Protein AF-X1GD25-F1 (afdb_monomer_lite)

Secondary structure (DSSP, 8-state):
-HHHHHHHHHHHHHHHHHHHHHHHHHHHHHHHTTSSSS--HHHHHHHHHHH-HHHHHHHHHHHHHHHTSTTS-HHHHH-

Organism: NCBI:txid412755

Structure (mmCIF, N/CA/C/O backbone):
data_AF-X1GD25-F1
#
_entry.id   AF-X1GD25-F1
#
loop_
_atom_site.group_PDB
_atom_site.id
_atom_site.type_symbol
_atom_site.label_a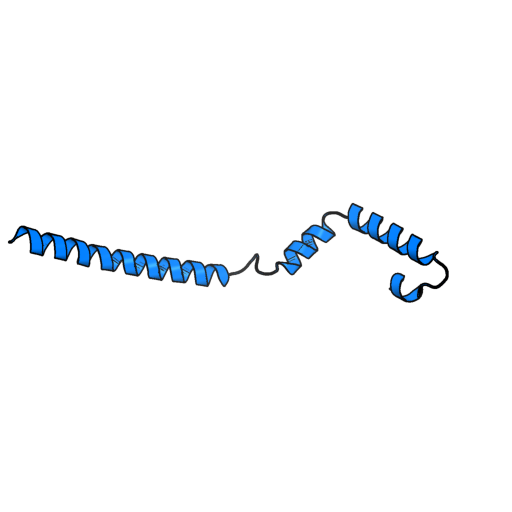tom_id
_atom_site.label_alt_id
_atom_site.label_comp_id
_atom_site.label_asym_id
_atom_site.label_entity_id
_atom_site.label_seq_id
_atom_site.pdbx_PDB_ins_code
_atom_site.Cartn_x
_atom_site.Cartn_y
_atom_site.Cartn_z
_atom_site.occupancy
_atom_site.B_iso_or_equiv
_atom_site.auth_seq_id
_atom_site.auth_comp_id
_atom_site.auth_asym_id
_atom_site.auth_atom_id
_atom_site.pdbx_PDB_model_num
ATOM 1 N N . HIS A 1 1 ? -29.594 10.947 47.780 1.00 51.28 1 HIS A N 1
ATOM 2 C CA . HIS A 1 1 ? -28.341 10.159 47.816 1.00 51.28 1 HIS A CA 1
ATOM 3 C C . HIS A 1 1 ? -28.470 8.748 47.232 1.00 51.28 1 HIS A C 1
ATOM 5 O O . HIS A 1 1 ? -27.504 8.281 46.648 1.00 51.28 1 HIS A O 1
ATOM 11 N N . THR A 1 2 ? -29.646 8.108 47.270 1.00 55.59 2 THR A N 1
ATOM 12 C CA . THR A 1 2 ? -29.898 6.780 46.665 1.00 55.59 2 THR A CA 1
ATOM 13 C C . THR A 1 2 ? -29.782 6.741 45.130 1.00 55.59 2 THR A C 1
ATOM 15 O O . THR A 1 2 ? -29.315 5.752 44.580 1.00 55.59 2 THR A O 1
ATOM 18 N N . TYR A 1 3 ? -30.104 7.833 44.427 1.00 54.75 3 TYR A N 1
ATOM 19 C CA . TYR A 1 3 ? -30.005 7.898 42.959 1.00 54.75 3 TYR A CA 1
ATOM 20 C C . TYR A 1 3 ? -28.568 8.015 42.424 1.00 54.75 3 TYR A C 1
ATOM 22 O O . TYR A 1 3 ? -28.298 7.577 41.317 1.00 54.75 3 TYR A O 1
ATOM 30 N N . SER A 1 4 ? -27.625 8.550 43.210 1.00 60.09 4 SER A N 1
ATOM 31 C CA . SER A 1 4 ? -26.239 8.732 42.749 1.00 60.09 4 SER A CA 1
ATOM 32 C C . SER A 1 4 ? -25.452 7.419 42.753 1.00 60.09 4 SER A C 1
ATOM 34 O O . SER A 1 4 ? -24.602 7.212 41.898 1.00 60.09 4 SER A O 1
ATOM 36 N N . ILE A 1 5 ? -25.746 6.520 43.698 1.00 60.34 5 ILE A N 1
ATOM 37 C CA . ILE A 1 5 ? -25.073 5.219 43.817 1.00 60.34 5 ILE A CA 1
ATOM 38 C C . ILE A 1 5 ? -25.547 4.266 42.706 1.00 60.34 5 ILE A C 1
ATOM 40 O O . ILE A 1 5 ? -24.735 3.528 42.154 1.00 60.34 5 ILE A O 1
ATOM 44 N N . LEU A 1 6 ? -26.830 4.336 42.319 1.00 59.97 6 LEU A N 1
ATOM 45 C CA . LEU A 1 6 ? -27.385 3.527 41.230 1.00 59.97 6 LEU A CA 1
ATOM 46 C C . LEU A 1 6 ? -26.824 3.945 39.857 1.00 59.97 6 LEU A C 1
ATOM 48 O O . LEU A 1 6 ? -26.480 3.077 39.064 1.00 59.97 6 LEU A O 1
ATOM 52 N N . THR A 1 7 ? -26.637 5.248 39.606 1.00 61.75 7 THR A N 1
ATOM 53 C CA . THR A 1 7 ? -26.027 5.750 38.356 1.00 61.75 7 THR A CA 1
ATOM 54 C C . THR A 1 7 ? -24.524 5.465 38.264 1.00 61.75 7 THR A C 1
ATOM 56 O O . THR A 1 7 ? -24.035 5.142 37.185 1.00 61.75 7 THR A O 1
ATOM 59 N N . ILE A 1 8 ? -23.774 5.539 39.376 1.00 65.75 8 ILE A N 1
ATOM 60 C CA . ILE A 1 8 ? -22.348 5.150 39.382 1.00 65.75 8 ILE A CA 1
ATOM 61 C C . ILE A 1 8 ? -22.214 3.648 39.089 1.00 65.75 8 ILE A C 1
ATOM 63 O O . ILE A 1 8 ? -21.344 3.248 38.317 1.00 65.75 8 ILE A O 1
ATOM 67 N N . GLY A 1 9 ? -23.104 2.824 39.653 1.00 67.12 9 GLY A N 1
ATOM 68 C CA . GLY A 1 9 ? -23.181 1.394 39.354 1.00 67.12 9 GLY A CA 1
ATOM 69 C C . GLY A 1 9 ? -23.517 1.106 37.889 1.00 67.12 9 GLY A C 1
ATOM 70 O O . GLY A 1 9 ? -22.846 0.286 37.273 1.00 67.12 9 GLY A O 1
ATOM 71 N N . ASP A 1 10 ? -24.484 1.817 37.308 1.00 76.31 10 ASP A N 1
ATOM 72 C CA . ASP A 1 10 ? -24.881 1.682 35.897 1.00 76.31 10 ASP A CA 1
ATOM 73 C C . ASP A 1 10 ? -23.731 2.035 34.929 1.00 76.31 10 ASP A C 1
ATOM 75 O O . ASP A 1 10 ? -23.446 1.312 33.969 1.00 76.31 10 ASP A O 1
ATOM 79 N N . GLY A 1 11 ? -22.965 3.083 35.253 1.00 75.00 11 GLY A N 1
ATOM 80 C CA . GLY A 1 11 ? -21.758 3.466 34.516 1.00 75.00 11 GLY A CA 1
ATOM 81 C C . GLY A 1 11 ? -20.610 2.455 34.630 1.00 75.00 11 GLY A C 1
ATOM 82 O O . GLY A 1 11 ? -19.900 2.230 33.654 1.00 75.00 11 GLY A O 1
ATOM 83 N N . LEU A 1 12 ? -20.417 1.822 35.791 1.00 75.50 12 LEU A N 1
ATOM 84 C CA . LEU A 1 12 ? -19.371 0.807 35.991 1.00 75.50 12 LEU A CA 1
ATOM 85 C C . LEU A 1 12 ? -19.758 -0.559 35.403 1.00 75.50 12 LEU A C 1
ATOM 87 O O . LEU A 1 12 ? -18.909 -1.249 34.840 1.00 75.50 12 LEU A O 1
ATOM 91 N N . VAL A 1 13 ? -21.037 -0.938 35.472 1.00 80.31 13 VAL A N 1
ATOM 92 C CA . VAL A 1 13 ? -21.558 -2.185 34.889 1.00 80.31 13 VAL A CA 1
ATOM 93 C C . VAL A 1 13 ? -21.565 -2.121 33.364 1.00 80.31 13 VAL A C 1
ATOM 95 O O . VAL A 1 13 ? -21.214 -3.111 32.730 1.00 80.31 13 VAL A O 1
ATOM 98 N N . SER A 1 14 ? -21.885 -0.971 32.762 1.00 82.88 14 SER A N 1
ATOM 99 C CA . SER A 1 14 ? -21.816 -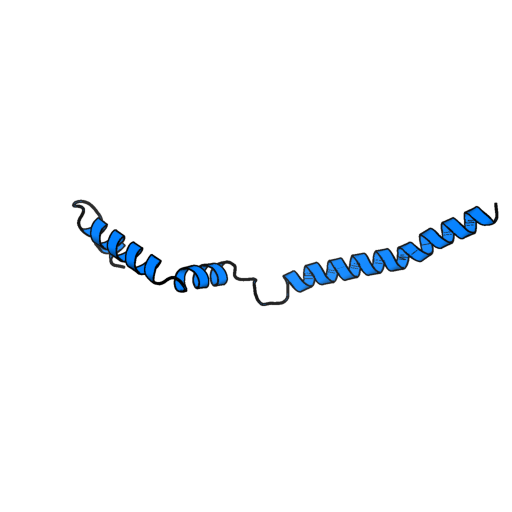0.783 31.302 1.00 82.88 14 SER A CA 1
ATOM 100 C C . SER A 1 14 ? -20.383 -0.699 30.755 1.00 82.88 14 SER A C 1
ATOM 102 O O . SER A 1 14 ? -20.144 -1.031 29.591 1.00 82.88 14 SER A O 1
ATOM 104 N N . GLN A 1 15 ? -19.401 -0.337 31.587 1.00 86.75 15 GLN A N 1
ATOM 105 C CA . GLN A 1 15 ? -17.989 -0.282 31.196 1.00 86.75 15 GLN A CA 1
ATOM 106 C C . GLN A 1 15 ? -17.343 -1.657 31.023 1.00 86.75 15 GLN A C 1
ATOM 108 O O . GLN A 1 15 ? -16.488 -1.809 30.152 1.00 86.75 15 GLN A O 1
ATOM 113 N N . ILE A 1 16 ? -17.746 -2.667 31.803 1.00 89.88 16 ILE A N 1
ATOM 114 C CA . ILE A 1 16 ? -17.187 -4.022 31.672 1.00 89.88 16 ILE A CA 1
ATOM 115 C C . ILE A 1 16 ? -17.447 -4.581 30.252 1.00 89.88 16 ILE A C 1
ATOM 117 O O . ILE A 1 16 ? -16.480 -4.954 29.585 1.00 89.88 16 ILE A O 1
ATOM 121 N N . PRO A 1 17 ? -18.684 -4.566 29.712 1.00 87.00 17 PRO A N 1
ATOM 122 C CA . PRO A 1 17 ? -18.958 -4.926 28.321 1.00 87.00 17 PRO A CA 1
ATOM 123 C C . PRO A 1 17 ? -18.210 -4.064 27.303 1.00 87.00 17 PRO A C 1
ATOM 125 O O . PRO A 1 17 ? -17.701 -4.596 26.319 1.00 87.00 17 PRO A O 1
ATOM 128 N N . ALA A 1 18 ? -18.112 -2.749 27.530 1.00 90.19 18 ALA A N 1
ATOM 129 C CA . ALA A 1 18 ? -17.422 -1.841 26.615 1.00 90.19 18 ALA A CA 1
ATOM 130 C C . ALA A 1 18 ? -15.917 -2.151 26.516 1.00 90.19 18 ALA A C 1
ATOM 132 O O . ALA A 1 18 ? -15.354 -2.163 25.420 1.00 90.19 18 ALA A O 1
ATOM 133 N N . LEU A 1 19 ? -15.272 -2.471 27.643 1.00 93.00 19 LEU A N 1
ATOM 134 C CA . LEU A 1 19 ? -13.874 -2.903 27.682 1.00 93.00 19 LEU A CA 1
ATOM 135 C C . LEU A 1 19 ? -13.684 -4.252 26.984 1.00 93.00 19 LEU A C 1
ATOM 137 O O . LEU A 1 19 ? -12.763 -4.393 26.183 1.00 93.00 19 LEU A O 1
ATOM 141 N N . LEU A 1 20 ? -14.572 -5.221 27.219 1.00 93.12 20 LEU A N 1
ATOM 142 C CA . LEU A 1 20 ? -14.527 -6.521 26.543 1.00 93.12 20 LEU A CA 1
ATOM 143 C C . LEU A 1 20 ? -14.720 -6.389 25.026 1.00 93.12 20 LEU A C 1
ATOM 145 O O . LEU A 1 20 ? -14.009 -7.044 24.261 1.00 93.12 20 LEU A O 1
ATOM 149 N N . ALA A 1 21 ? -15.627 -5.515 24.581 1.00 91.75 21 ALA A N 1
ATOM 150 C CA . ALA A 1 21 ? -15.829 -5.206 23.168 1.00 91.75 21 ALA A CA 1
ATOM 151 C C . ALA A 1 21 ? -14.597 -4.525 22.549 1.00 91.75 21 ALA A C 1
ATOM 153 O O . ALA A 1 21 ? -14.181 -4.911 21.461 1.00 91.75 21 ALA A O 1
ATOM 154 N N . SER A 1 22 ? -13.968 -3.580 23.256 1.00 92.81 22 SER A N 1
ATOM 155 C CA . SER A 1 22 ? -12.737 -2.905 22.816 1.00 92.81 22 SER A CA 1
ATOM 156 C C . SER A 1 22 ? -11.555 -3.872 22.696 1.00 92.81 22 SER A C 1
ATOM 158 O O . SER A 1 22 ? -10.862 -3.886 21.680 1.00 92.81 22 SER A O 1
ATOM 160 N N . ILE A 1 23 ? -11.371 -4.756 23.682 1.00 92.25 23 ILE A N 1
ATOM 161 C CA . ILE A 1 23 ? -10.341 -5.802 23.645 1.00 92.25 23 ILE A CA 1
ATOM 162 C C . ILE A 1 23 ? -10.621 -6.781 22.498 1.00 92.25 23 ILE A C 1
ATOM 164 O O . ILE A 1 23 ? -9.709 -7.115 21.749 1.00 92.25 23 ILE A O 1
ATOM 168 N N . SER A 1 24 ? -11.876 -7.194 22.302 1.00 89.38 24 SER A N 1
ATOM 169 C CA . SER A 1 24 ? -12.266 -8.091 21.205 1.00 89.38 24 SER A CA 1
ATOM 170 C C . SER A 1 24 ? -12.037 -7.450 19.835 1.00 89.38 24 SER A C 1
ATOM 172 O O . SER A 1 24 ? -11.458 -8.078 18.955 1.00 89.38 24 SER A O 1
ATOM 174 N N . ALA A 1 25 ? -12.425 -6.185 19.655 1.00 88.88 25 ALA A N 1
ATOM 175 C CA . ALA A 1 25 ? -12.177 -5.428 18.431 1.00 88.88 25 ALA A CA 1
ATOM 176 C C . ALA A 1 25 ? -10.673 -5.234 18.176 1.00 88.88 25 ALA A C 1
ATOM 178 O O . ALA A 1 25 ? -10.212 -5.437 17.055 1.00 88.88 25 ALA A O 1
ATOM 179 N N . GLY A 1 26 ? -9.888 -4.925 19.213 1.00 88.44 26 GLY A N 1
ATOM 180 C CA . GLY A 1 26 ? -8.428 -4.845 19.132 1.00 88.44 26 GLY A CA 1
ATOM 181 C C . GLY A 1 26 ? -7.780 -6.182 18.755 1.00 88.44 26 GLY A C 1
ATOM 182 O O . GLY A 1 26 ? -6.875 -6.220 17.918 1.00 88.44 26 GLY A O 1
ATOM 183 N N . LEU A 1 27 ? -8.283 -7.296 19.294 1.00 86.38 27 LEU A N 1
ATOM 184 C CA . LEU A 1 27 ? -7.858 -8.648 18.923 1.00 86.38 27 LEU A CA 1
ATOM 185 C C . LEU A 1 27 ? -8.243 -8.996 17.477 1.00 86.38 27 LEU A C 1
ATOM 187 O O . LEU A 1 27 ? -7.444 -9.604 16.774 1.00 86.38 27 LEU A O 1
ATOM 191 N N . ILE A 1 28 ? -9.421 -8.585 16.997 1.00 83.00 28 ILE A N 1
ATOM 192 C CA . ILE A 1 28 ? -9.850 -8.787 15.603 1.00 83.00 28 ILE A CA 1
ATOM 193 C C . ILE A 1 28 ? -9.003 -7.952 14.640 1.00 83.00 28 ILE A C 1
ATOM 195 O O . ILE A 1 28 ? -8.585 -8.474 13.613 1.00 83.00 28 ILE A O 1
ATOM 199 N N . VAL A 1 29 ? -8.704 -6.689 14.952 1.00 77.25 29 VAL A N 1
ATOM 200 C CA . VAL A 1 29 ? -7.850 -5.830 14.110 1.00 77.25 29 VAL A CA 1
ATOM 201 C C . VAL A 1 29 ? -6.436 -6.400 14.012 1.00 77.25 29 VAL A C 1
ATOM 203 O O . VAL A 1 29 ? -5.885 -6.509 12.917 1.00 77.25 29 VAL A O 1
ATOM 206 N N . THR A 1 30 ? -5.864 -6.831 15.137 1.00 78.56 30 THR A N 1
ATOM 207 C CA . THR A 1 30 ? -4.525 -7.438 15.153 1.00 78.56 30 THR A CA 1
ATOM 208 C C . THR A 1 30 ? -4.504 -8.831 14.509 1.00 78.56 30 THR A C 1
ATOM 210 O O . THR A 1 30 ? -3.543 -9.168 13.818 1.00 78.56 30 THR A O 1
ATOM 213 N N . ARG A 1 31 ? -5.582 -9.622 14.620 1.00 67.50 31 ARG A N 1
ATOM 214 C CA . ARG A 1 31 ? -5.731 -10.922 13.937 1.00 67.50 31 ARG A CA 1
ATOM 215 C C . ARG A 1 31 ? -6.036 -10.801 12.439 1.00 67.50 31 ARG A C 1
ATOM 217 O O . ARG A 1 31 ? -5.487 -11.571 11.669 1.00 67.50 31 ARG A O 1
ATOM 224 N N . THR A 1 32 ? -6.838 -9.841 11.989 1.00 59.81 32 THR A N 1
ATOM 225 C CA . THR A 1 32 ? -7.116 -9.614 10.550 1.00 59.81 32 THR A CA 1
ATOM 226 C C . THR A 1 32 ? -5.886 -9.060 9.840 1.00 59.81 32 THR A C 1
ATOM 228 O O . THR A 1 32 ? -5.633 -9.366 8.682 1.00 59.81 32 THR A O 1
ATOM 231 N N . ALA A 1 33 ? -5.045 -8.312 10.560 1.00 59.03 33 ALA A N 1
ATOM 232 C CA . ALA A 1 33 ? -3.714 -8.010 10.068 1.00 59.03 33 ALA A CA 1
ATOM 233 C C . ALA A 1 33 ? -2.855 -9.274 9.923 1.00 59.03 33 ALA A C 1
ATOM 235 O O . ALA A 1 33 ? -1.883 -9.177 9.188 1.00 59.03 33 ALA A O 1
ATOM 236 N N . SER A 1 34 ? -3.182 -10.393 10.598 1.00 57.00 34 SER A N 1
ATOM 237 C CA . SER A 1 34 ? -2.472 -11.692 10.658 1.00 57.00 34 SER A CA 1
ATOM 238 C C . SER A 1 34 ? -2.914 -12.739 9.626 1.00 57.00 34 SER A C 1
ATOM 240 O O . SER A 1 34 ? -2.029 -13.345 9.031 1.00 57.00 34 SER A O 1
ATOM 242 N N . ASP A 1 35 ? -4.227 -12.912 9.417 1.00 58.00 35 ASP A N 1
ATOM 243 C CA . ASP A 1 35 ? -4.871 -13.815 8.436 1.00 58.00 35 ASP A CA 1
ATOM 244 C C . ASP A 1 35 ? -5.132 -13.047 7.114 1.00 58.00 35 ASP A C 1
ATOM 246 O O . ASP A 1 35 ? -6.100 -12.309 6.976 1.00 58.00 35 ASP A O 1
ATOM 250 N N . ASP A 1 36 ? -4.194 -13.012 6.172 1.00 57.16 36 ASP A N 1
ATOM 251 C CA . ASP A 1 36 ? -4.150 -13.943 5.029 1.00 57.16 36 ASP A CA 1
ATOM 252 C C . ASP A 1 36 ? -5.114 -13.643 3.859 1.00 57.16 36 ASP A C 1
ATOM 254 O O . ASP A 1 36 ? -6.060 -14.388 3.595 1.00 57.16 36 ASP A O 1
ATOM 258 N N . ARG A 1 37 ? -4.781 -12.598 3.072 1.00 53.50 37 ARG A N 1
ATOM 259 C CA . ARG A 1 37 ? -4.721 -12.670 1.584 1.00 53.50 37 ARG A CA 1
ATOM 260 C C . ARG A 1 37 ? -4.160 -11.434 0.870 1.00 53.50 37 ARG A C 1
ATOM 262 O O . ARG A 1 37 ? -3.727 -11.579 -0.263 1.00 53.50 37 ARG A O 1
ATOM 269 N N . ASP A 1 38 ? -4.036 -10.289 1.544 1.00 55.56 38 ASP A N 1
ATOM 270 C CA . ASP A 1 38 ? -3.513 -9.046 0.935 1.00 55.56 38 ASP A CA 1
ATOM 271 C C . ASP A 1 38 ? -2.234 -8.521 1.610 1.00 55.56 38 ASP A C 1
ATOM 273 O O . ASP A 1 38 ? -1.968 -7.323 1.674 1.00 55.56 38 ASP A O 1
ATOM 277 N N . ARG A 1 39 ? -1.404 -9.419 2.149 1.00 54.91 39 ARG A N 1
ATOM 278 C CA . ARG A 1 39 ? -0.140 -9.031 2.802 1.00 54.91 39 ARG A CA 1
ATOM 279 C C . ARG A 1 39 ? 1.011 -8.770 1.843 1.00 54.91 39 ARG A C 1
ATOM 281 O O . ARG A 1 39 ? 2.039 -8.235 2.252 1.00 54.91 39 ARG A O 1
ATOM 288 N N . HIS A 1 40 ? 0.855 -9.106 0.572 1.00 61.81 40 HIS A N 1
ATOM 289 C CA . HIS A 1 40 ? 1.898 -8.890 -0.411 1.00 61.81 40 HIS A CA 1
ATOM 290 C C . HIS A 1 40 ? 1.528 -7.686 -1.264 1.00 61.81 40 HIS A C 1
ATOM 292 O O . HIS A 1 40 ? 1.094 -7.829 -2.400 1.00 61.81 40 HIS A O 1
ATOM 298 N N . LEU A 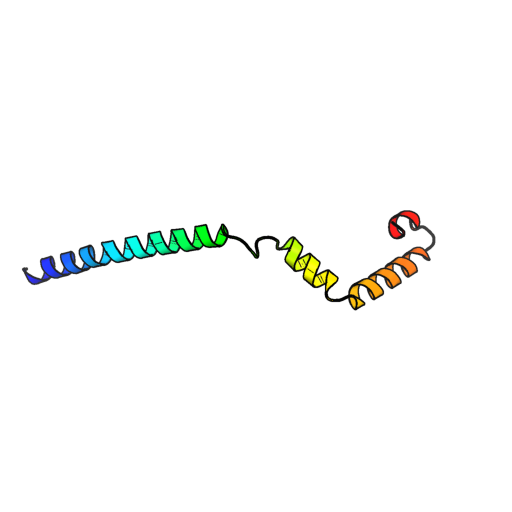1 41 ? 1.764 -6.484 -0.728 1.00 66.69 41 LEU A N 1
ATOM 299 C CA . LEU A 1 41 ? 1.830 -5.256 -1.532 1.00 66.69 41 LEU A CA 1
ATOM 300 C C . LEU A 1 41 ? 2.678 -5.484 -2.793 1.00 66.69 41 LEU A C 1
ATOM 302 O O . LEU A 1 41 ? 2.295 -5.054 -3.871 1.00 66.69 41 LEU A O 1
ATOM 306 N N . GLY A 1 42 ? 3.775 -6.241 -2.678 1.00 71.50 42 GLY A N 1
ATOM 307 C C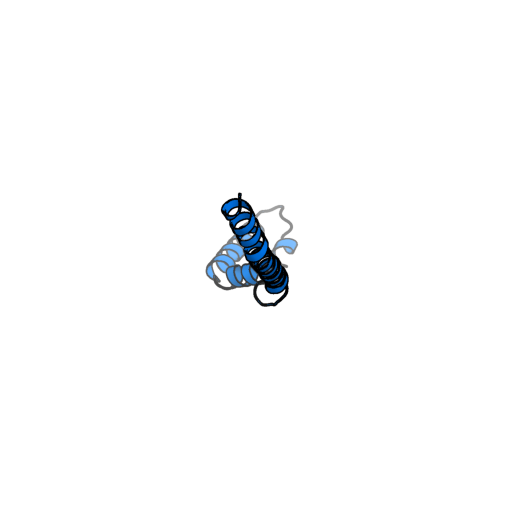A . GLY A 1 42 ? 4.592 -6.661 -3.816 1.00 71.50 42 GLY A CA 1
ATOM 308 C C . GLY A 1 42 ? 3.856 -7.541 -4.832 1.00 71.50 42 GLY A C 1
ATOM 309 O O . GLY A 1 42 ? 4.034 -7.338 -6.024 1.00 71.50 42 GLY A O 1
ATOM 310 N N . GLU A 1 43 ? 2.994 -8.466 -4.402 1.00 73.06 43 GLU A N 1
ATOM 311 C CA . GLU A 1 43 ? 2.174 -9.277 -5.315 1.00 73.06 43 GLU A CA 1
ATOM 312 C C . GLU A 1 43 ? 1.045 -8.447 -5.936 1.00 73.06 43 GLU A C 1
ATOM 314 O O . GLU A 1 43 ? 0.769 -8.585 -7.123 1.00 73.06 43 GLU A O 1
ATOM 319 N N . ALA A 1 44 ? 0.436 -7.537 -5.177 1.00 71.62 44 ALA A N 1
ATOM 320 C CA . ALA A 1 44 ? -0.563 -6.604 -5.689 1.00 71.62 44 ALA A CA 1
ATOM 321 C C . ALA A 1 44 ? 0.037 -5.666 -6.751 1.00 71.62 44 ALA A C 1
ATOM 323 O O . ALA A 1 44 ? -0.524 -5.516 -7.835 1.00 71.62 44 ALA A O 1
ATOM 324 N N . ILE A 1 45 ? 1.223 -5.113 -6.483 1.00 74.94 45 ILE A N 1
ATOM 325 C CA . ILE A 1 45 ? 1.980 -4.277 -7.421 1.00 74.94 45 ILE A CA 1
ATOM 326 C C . ILE A 1 45 ? 2.438 -5.104 -8.629 1.00 74.94 45 ILE A C 1
ATOM 328 O O . ILE A 1 45 ? 2.269 -4.666 -9.765 1.00 74.94 45 ILE A O 1
ATOM 332 N N . ALA A 1 46 ? 2.966 -6.313 -8.422 1.00 78.12 46 ALA A N 1
ATOM 333 C CA . ALA A 1 46 ? 3.380 -7.198 -9.511 1.00 78.12 46 ALA A CA 1
ATOM 334 C C . ALA A 1 46 ? 2.197 -7.592 -10.404 1.00 78.12 46 ALA A C 1
ATOM 336 O O . ALA A 1 46 ? 2.326 -7.589 -11.627 1.00 78.12 46 ALA A O 1
ATOM 337 N N . ARG A 1 47 ? 1.026 -7.867 -9.819 1.00 75.50 47 ARG A N 1
ATOM 338 C CA . ARG A 1 47 ? -0.214 -8.098 -10.568 1.00 75.50 47 ARG A CA 1
ATOM 339 C C . ARG A 1 47 ? -0.613 -6.866 -11.360 1.00 75.50 47 ARG A C 1
ATOM 341 O O . ARG A 1 47 ? -0.935 -7.024 -12.525 1.00 75.50 47 ARG A O 1
ATOM 348 N N . GLN A 1 48 ? -0.536 -5.674 -10.774 1.00 74.31 48 GLN A N 1
ATOM 349 C CA . GLN A 1 48 ? -0.910 -4.422 -11.431 1.00 74.31 48 GLN A CA 1
ATOM 350 C C . GLN A 1 48 ? 0.009 -4.074 -12.614 1.00 74.31 48 GLN A C 1
ATOM 352 O O . GLN A 1 48 ? -0.461 -3.651 -13.670 1.00 74.31 48 GLN A O 1
ATOM 357 N N . ILE A 1 49 ? 1.313 -4.310 -12.464 1.00 77.06 49 ILE A N 1
ATOM 358 C CA . ILE A 1 49 ? 2.301 -4.146 -13.538 1.00 77.06 49 ILE A CA 1
ATOM 359 C C . ILE A 1 49 ? 2.097 -5.208 -14.629 1.00 77.06 49 ILE A C 1
ATOM 361 O O . ILE A 1 49 ? 2.150 -4.891 -15.814 1.00 77.06 49 ILE A O 1
ATOM 365 N N . SER A 1 50 ? 1.828 -6.458 -14.245 1.00 78.19 50 SER A N 1
ATOM 366 C CA . SER A 1 50 ? 1.614 -7.573 -15.179 1.00 78.19 50 SER A CA 1
ATOM 367 C C . SER A 1 50 ? 0.260 -7.505 -15.904 1.00 78.19 50 SER A C 1
ATOM 369 O O . SER A 1 50 ? 0.130 -7.977 -17.032 1.00 78.19 50 SER A O 1
ATOM 371 N N . SER A 1 51 ? -0.753 -6.876 -15.299 1.00 79.50 51 SER A N 1
ATOM 372 C CA . SER A 1 51 ? -2.093 -6.749 -15.881 1.00 79.50 51 SER A CA 1
ATOM 373 C C . SER A 1 51 ? -2.178 -5.768 -17.050 1.00 79.50 51 SER A C 1
ATOM 375 O O . SER A 1 51 ? -3.120 -5.867 -17.832 1.00 79.50 51 SER A O 1
ATOM 377 N N . GLU A 1 52 ? -1.203 -4.865 -17.208 1.00 78.88 52 GLU A N 1
ATOM 378 C CA . GLU A 1 52 ? -1.187 -3.872 -18.287 1.00 78.88 52 GLU A CA 1
ATOM 379 C C . GLU A 1 52 ? -0.005 -4.115 -19.256 1.00 78.88 52 GLU A C 1
ATOM 381 O O . GLU A 1 52 ? 1.000 -3.395 -19.234 1.00 78.88 52 GLU A O 1
ATOM 386 N N . PRO A 1 53 ? -0.102 -5.109 -20.165 1.00 75.88 53 PRO A N 1
ATOM 387 C CA . PRO A 1 53 ? 0.996 -5.507 -21.057 1.00 75.88 53 PRO A CA 1
ATOM 388 C C . PRO A 1 53 ? 1.446 -4.392 -22.014 1.00 75.88 53 PRO A C 1
ATOM 390 O O . PRO A 1 53 ? 2.562 -4.417 -22.537 1.00 75.88 53 PRO A O 1
ATOM 393 N N . ARG A 1 54 ? 0.601 -3.377 -22.229 1.00 82.12 54 ARG A N 1
ATOM 394 C CA . ARG A 1 54 ? 0.932 -2.187 -23.024 1.00 82.12 54 ARG A CA 1
ATOM 395 C C . ARG A 1 54 ? 2.069 -1.377 -22.404 1.00 82.12 54 ARG A C 1
ATOM 397 O O . ARG A 1 54 ? 2.924 -0.888 -23.137 1.00 82.12 54 ARG A O 1
ATOM 404 N N . VAL A 1 55 ? 2.105 -1.266 -21.075 1.00 83.12 55 VAL A N 1
ATOM 405 C CA . VAL A 1 55 ? 3.153 -0.523 -20.357 1.00 83.12 55 VAL A CA 1
ATOM 406 C C . VAL A 1 55 ? 4.502 -1.223 -20.517 1.00 83.12 55 VAL A C 1
ATOM 408 O O . VAL A 1 55 ? 5.496 -0.566 -20.820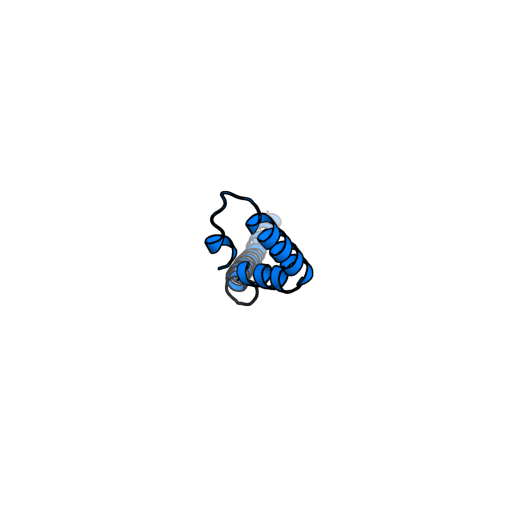 1.00 83.12 55 VAL A O 1
ATOM 411 N N . ALA A 1 56 ? 4.527 -2.555 -20.412 1.00 83.50 56 ALA A N 1
ATOM 412 C CA . ALA A 1 56 ? 5.734 -3.355 -20.620 1.00 83.50 56 ALA A CA 1
ATOM 413 C C . ALA A 1 56 ? 6.276 -3.240 -22.057 1.00 83.50 56 ALA A C 1
ATOM 415 O O . ALA A 1 56 ? 7.484 -3.115 -22.254 1.00 83.50 56 ALA A O 1
ATOM 416 N N . LEU A 1 57 ? 5.392 -3.213 -23.061 1.00 87.31 57 LEU A N 1
ATOM 417 C CA . LEU A 1 57 ? 5.786 -3.057 -24.464 1.00 87.31 57 LEU A CA 1
ATOM 418 C C . LEU A 1 57 ? 6.424 -1.685 -24.724 1.00 87.31 57 LEU A C 1
ATOM 420 O O . LEU A 1 57 ? 7.481 -1.606 -25.346 1.00 87.31 57 LEU A O 1
ATOM 424 N N . ILE A 1 58 ? 5.823 -0.611 -24.206 1.00 88.12 58 ILE A N 1
ATOM 425 C CA . ILE A 1 58 ? 6.373 0.747 -24.332 1.00 88.12 58 ILE A CA 1
ATOM 426 C C . ILE A 1 58 ? 7.728 0.842 -23.620 1.00 88.12 58 ILE A C 1
ATOM 428 O O . ILE A 1 58 ? 8.683 1.355 -24.201 1.00 88.12 58 ILE A O 1
ATOM 432 N N . ALA A 1 59 ? 7.840 0.304 -22.401 1.00 85.81 59 ALA A N 1
ATOM 433 C CA . ALA A 1 59 ? 9.095 0.281 -21.652 1.00 85.81 59 ALA A CA 1
ATOM 434 C C . ALA A 1 59 ? 10.207 -0.475 -22.403 1.00 85.81 59 ALA A C 1
ATOM 436 O O . ALA A 1 59 ? 11.326 0.028 -22.500 1.00 85.81 59 ALA A O 1
ATOM 437 N N . GLY A 1 60 ? 9.893 -1.630 -22.999 1.00 86.12 60 GLY A N 1
ATOM 438 C CA . GLY A 1 60 ? 10.836 -2.403 -23.811 1.00 86.12 60 GLY A CA 1
ATOM 439 C C . GLY A 1 60 ? 11.297 -1.661 -25.069 1.00 86.12 60 GLY A C 1
ATOM 440 O O . GLY A 1 60 ? 12.488 -1.632 -25.370 1.00 86.12 60 GLY A O 1
ATOM 441 N N . VAL A 1 61 ? 10.384 -0.987 -25.775 1.00 88.62 61 VAL A N 1
ATOM 442 C CA . VAL A 1 61 ? 10.736 -0.165 -26.947 1.00 88.62 61 VAL A CA 1
ATOM 443 C C . VAL A 1 61 ? 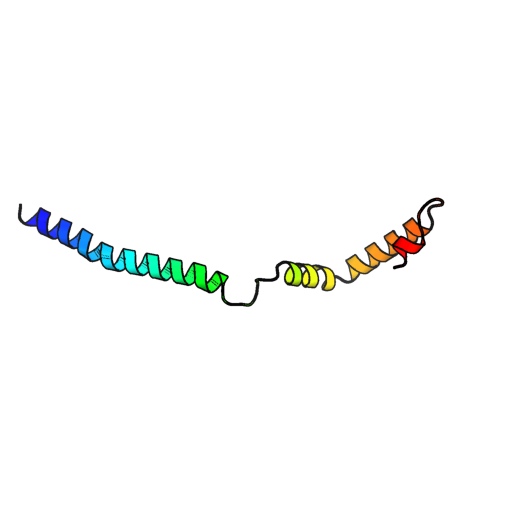11.651 0.995 -26.554 1.00 88.62 61 VAL A C 1
ATOM 445 O O . VAL A 1 61 ? 12.636 1.261 -27.241 1.00 88.62 61 VAL A O 1
ATOM 448 N N . VAL A 1 62 ? 11.368 1.665 -25.434 1.00 87.81 62 VAL A N 1
ATOM 449 C CA . VAL A 1 62 ? 12.215 2.753 -24.924 1.00 87.81 62 VAL A CA 1
ATOM 450 C C . VAL A 1 62 ? 13.598 2.229 -24.527 1.00 87.81 62 VAL A C 1
ATOM 452 O O . VAL A 1 62 ? 14.600 2.835 -24.901 1.00 87.81 62 VAL A O 1
ATOM 455 N N . ALA A 1 63 ? 13.678 1.085 -23.844 1.00 85.12 63 ALA A N 1
ATOM 456 C CA . ALA A 1 63 ? 14.950 0.455 -23.488 1.00 85.12 63 ALA A CA 1
ATOM 457 C C . ALA A 1 63 ? 15.796 0.103 -24.728 1.00 85.12 63 ALA A C 1
ATOM 459 O O . ALA A 1 63 ? 16.995 0.385 -24.761 1.00 85.12 63 ALA A O 1
ATOM 460 N N . LEU A 1 64 ? 15.171 -0.424 -25.788 1.00 84.75 64 LEU A N 1
ATOM 461 C CA . LEU A 1 64 ? 15.845 -0.703 -27.061 1.00 84.75 64 LEU A CA 1
ATOM 462 C C . LEU A 1 64 ? 16.322 0.571 -27.770 1.00 84.75 64 LEU A C 1
ATOM 464 O O . LEU A 1 64 ? 17.417 0.590 -28.330 1.00 84.75 64 LEU A O 1
ATOM 468 N N . MET A 1 65 ? 15.543 1.653 -27.719 1.00 84.88 65 MET A N 1
ATOM 469 C CA . MET A 1 65 ? 15.956 2.949 -28.271 1.00 84.88 65 MET A CA 1
ATOM 470 C C . MET A 1 65 ? 17.167 3.526 -27.530 1.00 84.88 65 MET A C 1
ATOM 472 O O . MET A 1 65 ? 18.075 4.067 -28.160 1.00 84.88 65 MET A O 1
ATOM 476 N N . LEU A 1 66 ? 17.230 3.366 -26.206 1.00 81.88 66 LEU A N 1
ATOM 477 C CA . LEU A 1 66 ? 18.383 3.790 -25.406 1.00 81.88 66 LEU A CA 1
ATOM 478 C C . LEU A 1 66 ? 19.651 2.986 -25.728 1.00 81.88 66 LEU A C 1
ATOM 480 O O . LEU A 1 66 ? 20.752 3.527 -25.667 1.00 81.88 66 LEU A O 1
ATOM 484 N N . MET A 1 67 ? 19.514 1.727 -26.150 1.00 79.19 67 MET A N 1
ATOM 485 C CA . MET A 1 67 ? 20.638 0.889 -26.588 1.00 79.19 67 MET A CA 1
ATOM 486 C C . MET A 1 67 ? 21.328 1.420 -27.860 1.00 79.19 67 MET A C 1
ATOM 488 O O . MET A 1 67 ? 22.501 1.122 -28.099 1.00 79.19 67 MET A O 1
ATOM 492 N N . LEU A 1 68 ? 20.624 2.226 -28.664 1.00 80.38 68 LEU A N 1
ATOM 493 C CA . LEU A 1 68 ? 21.172 2.881 -29.853 1.00 80.38 68 LEU A CA 1
ATOM 494 C C . LEU A 1 68 ? 22.077 4.082 -29.518 1.00 80.38 68 LEU A C 1
ATOM 496 O O . LEU A 1 68 ? 22.786 4.566 -30.401 1.00 80.38 68 LEU A O 1
ATOM 500 N N . VAL A 1 69 ? 22.084 4.555 -28.264 1.00 82.62 69 VAL A N 1
ATOM 501 C CA . VAL A 1 69 ? 22.906 5.691 -27.825 1.00 82.62 69 VAL A CA 1
ATOM 502 C C . VAL A 1 69 ? 24.382 5.264 -27.710 1.00 82.62 69 VAL A C 1
ATOM 504 O O . VAL A 1 69 ? 24.722 4.383 -26.911 1.00 82.62 69 VAL A O 1
ATOM 507 N N . PRO A 1 70 ? 25.302 5.879 -28.478 1.00 67.81 70 PRO A N 1
ATOM 508 C CA . PRO A 1 70 ? 26.720 5.539 -28.427 1.00 67.81 70 PRO A CA 1
ATOM 509 C C . PRO A 1 70 ? 27.332 5.985 -27.089 1.00 67.81 70 PRO A C 1
ATOM 511 O O . PRO A 1 70 ? 27.287 7.159 -26.738 1.00 67.81 70 PRO A O 1
ATOM 514 N N . GLY A 1 71 ? 27.902 5.036 -26.338 1.00 70.62 71 GLY A N 1
ATOM 515 C CA . GLY A 1 71 ? 28.498 5.262 -25.011 1.00 70.62 71 GLY A CA 1
ATOM 516 C C . GLY A 1 71 ? 27.786 4.542 -23.860 1.00 70.62 71 GLY A C 1
ATOM 517 O O . GLY A 1 71 ? 28.352 4.436 -22.775 1.00 70.62 71 GLY A O 1
ATOM 518 N N . PHE A 1 72 ? 26.588 3.994 -24.091 1.00 67.12 72 PHE A N 1
ATOM 519 C CA . PHE A 1 72 ? 25.846 3.235 -23.081 1.00 67.12 72 PHE A CA 1
ATOM 520 C C . PHE A 1 72 ? 26.242 1.742 -23.045 1.00 67.12 72 PHE A C 1
ATOM 522 O O . PHE A 1 72 ? 26.476 1.136 -24.100 1.00 67.12 72 PHE A O 1
ATOM 529 N N . PRO A 1 73 ? 26.304 1.108 -21.854 1.00 73.25 73 PRO A N 1
ATOM 530 C CA . PRO A 1 73 ? 26.580 -0.319 -21.709 1.00 73.25 73 PRO A CA 1
ATOM 531 C C . PRO A 1 73 ? 25.382 -1.156 -22.187 1.00 73.25 73 PRO A C 1
ATOM 533 O O . PRO A 1 73 ? 24.510 -1.554 -21.421 1.00 73.25 73 PRO A O 1
ATOM 536 N N . LYS A 1 74 ? 25.371 -1.438 -23.491 1.00 74.31 74 LYS A N 1
ATOM 537 C CA . LYS A 1 74 ? 24.302 -2.124 -24.242 1.00 74.31 74 LYS A CA 1
ATOM 538 C C . LYS A 1 74 ? 23.887 -3.474 -23.643 1.00 74.31 74 LYS A C 1
ATOM 540 O O . LYS A 1 74 ? 22.728 -3.854 -23.717 1.00 74.31 74 LYS A O 1
ATOM 545 N N . PHE A 1 75 ? 24.839 -4.185 -23.038 1.00 72.50 75 PHE A N 1
ATOM 546 C CA . PHE A 1 75 ? 24.617 -5.494 -22.421 1.00 72.50 75 PHE A CA 1
ATOM 547 C C . PHE A 1 75 ? 23.780 -5.435 -21.136 1.00 72.50 75 PHE A C 1
ATOM 549 O O . PHE A 1 75 ? 23.092 -6.402 -20.840 1.00 72.50 75 PHE A O 1
ATOM 556 N N . VAL A 1 76 ? 23.798 -4.316 -20.400 1.00 74.56 76 VAL A N 1
ATOM 557 C CA . VAL A 1 76 ? 23.020 -4.155 -19.154 1.00 74.56 76 VAL A CA 1
ATOM 558 C C . VAL A 1 76 ? 21.529 -3.959 -19.444 1.00 74.56 76 VAL A C 1
ATOM 560 O O . VAL A 1 76 ? 20.703 -4.298 -18.615 1.00 74.56 76 VAL A O 1
ATOM 563 N N . PHE A 1 77 ? 21.187 -3.436 -20.625 1.00 68.12 77 PHE A N 1
ATOM 564 C CA . PHE A 1 77 ? 19.800 -3.218 -21.054 1.00 68.12 77 PHE A CA 1
ATOM 565 C C . PHE A 1 77 ? 19.188 -4.414 -21.800 1.00 68.12 77 PHE A C 1
ATOM 567 O O . PHE A 1 77 ? 17.981 -4.431 -22.021 1.00 68.12 77 PHE A O 1
ATOM 574 N N . LEU A 1 78 ? 20.013 -5.375 -22.232 1.00 67.06 78 LEU A N 1
ATOM 575 C CA . LEU A 1 78 ? 19.567 -6.582 -22.937 1.00 67.06 78 LEU A CA 1
ATOM 576 C C . LEU A 1 78 ? 19.201 -7.731 -21.971 1.00 67.06 78 LEU A C 1
ATOM 578 O O . LEU A 1 78 ? 18.460 -8.628 -22.367 1.00 67.06 78 LEU A O 1
ATOM 582 N N . LEU A 1 79 ? 19.760 -7.724 -20.753 1.00 65.00 79 LEU A N 1
ATOM 583 C CA . LEU A 1 79 ? 19.507 -8.696 -19.680 1.00 65.00 79 LEU A CA 1
ATOM 584 C C . LEU A 1 79 ? 18.302 -8.264 -18.835 1.00 65.00 79 LEU A C 1
ATOM 586 O O . LEU A 1 79 ? 17.481 -9.149 -18.513 1.00 65.00 79 LEU A O 1
#

pLDDT: mean 75.27, std 11.5, range [51.28, 93.12]

Sequence (79 aa):
HTYSILTIGDGLVSQIPALLASISAGLIVTRTASDDRDRHLGEAIARQISSEPRVALIAGVVALMLMLVPGFPKFVFLL

InterPro domains:
  IPR001712 Type III secretion system FHIPEP [PF00771] (1-78)
  IPR001712 Type III secretion system FHIPEP [PTHR30161] (1-79)

Radius of gyration: 30.01 Å; chains: 1; bounding box: 58×24×78 Å

Foldseek 3Di:
DVVVVVVVVVVVVVVVVVVVVVVVVVVVVVVVCVDDDPPPPVVVVVCVVVVCVVVVVVVLVVLVVVLPDPPDPNVVSVD